Protein AF-A0AA88UXL5-F1 (afdb_monomer_lite)

Radius of gyration: 18.33 Å; chains: 1; bounding box: 49×35×52 Å

Secondary structure (DSSP, 8-state):
-PPPP-PPPBTTTBTHHHH-S-HHHHHHHHHHHH-SEEEEEETTEEEEEE-SHHHHHHHHHHTHHHHTTSSHHHHSS-------SS----GGGGGG-HHHHHHHHHHHHHS-SSSSPPPEE-SS-EEETTEEEPTTPEEEE-HHHHTT-TTTSSSTTS--GGGGTS-----SSS-TTTTTTT-

pLDDT: mean 71.86, std 19.67, range [26.84, 93.06]

Sequence (183 aa):
PQLPPGPFAWPIVGNIFQLGRIPHFSVTNLARTYGELMMLSIGGHHVAVASSPVAAMQILRTHDRIFSGRWASTIFVKQEAKTTDGNVPRESHLPQMAYLDACIKETIRLRPPGPFLVPDLAVQACKGMNYSIPKDSILLVNFWAIGRDPTIWKDPLTYKPERFLETKLDFKGANCCQKYKFV

InterPro domains:
  IPR001128 Cytochrome P450 [PF00067] (4-78)
  IPR001128 Cytochrome P450 [PF00067] (79-169)
  IPR036396 Cytochrome P450 superfamily [G3DSA:1.10.630.10] (1-80)
  IPR036396 Cytochrome P450 superfamily [G3DSA:1.10.630.10] (81-183)
  IPR036396 Cytochrome P450 superfamily [SSF48264] (2-76)
  IPR036396 Cytochrome P450 superfamily [SSF48264] (85-170)

Structure (mmCIF, N/CA/C/O backbone):
data_AF-A0AA88UXL5-F1
#
_entry.id   AF-A0AA88UXL5-F1
#
loop_
_atom_site.group_PDB
_atom_site.id
_atom_site.type_symbol
_atom_site.label_atom_id
_atom_site.label_alt_id
_atom_site.label_comp_id
_atom_site.label_asym_id
_atom_site.label_entity_id
_atom_site.label_seq_id
_atom_site.pdbx_PDB_ins_code
_atom_site.Cartn_x
_atom_site.Cartn_y
_atom_site.Cartn_z
_atom_site.occupancy
_atom_site.B_iso_or_equiv
_atom_site.auth_seq_id
_atom_site.auth_comp_id
_atom_site.auth_asym_id
_atom_site.auth_atom_id
_atom_site.pdbx_PDB_model_num
ATOM 1 N N . PRO A 1 1 ? 23.035 -5.704 -7.674 1.00 60.16 1 PRO A N 1
ATOM 2 C CA . PRO A 1 1 ? 21.776 -5.565 -6.897 1.00 60.16 1 PRO A CA 1
ATOM 3 C C . PRO A 1 1 ? 20.565 -5.708 -7.823 1.00 60.16 1 PRO A C 1
ATOM 5 O O . PRO A 1 1 ? 20.578 -5.107 -8.891 1.00 60.16 1 PRO A O 1
ATOM 8 N N . GLN A 1 2 ? 19.572 -6.520 -7.452 1.00 81.62 2 GLN A N 1
ATOM 9 C CA . GLN A 1 2 ? 18.384 -6.762 -8.277 1.00 81.62 2 GLN A CA 1
ATOM 10 C C . GLN A 1 2 ? 17.311 -5.700 -7.986 1.00 81.62 2 GLN A C 1
ATOM 12 O O . GLN A 1 2 ? 17.113 -5.318 -6.828 1.00 81.62 2 GLN A O 1
ATOM 17 N N . LEU A 1 3 ? 16.656 -5.195 -9.032 1.00 85.62 3 LEU A N 1
ATOM 18 C CA . LEU A 1 3 ? 15.488 -4.321 -8.895 1.00 85.62 3 LEU A CA 1
ATOM 19 C C . LEU A 1 3 ? 14.284 -5.140 -8.404 1.00 85.62 3 LEU A C 1
ATOM 21 O O . LEU A 1 3 ? 14.227 -6.340 -8.694 1.00 85.62 3 LEU A O 1
ATOM 25 N N . PRO A 1 4 ? 13.322 -4.524 -7.692 1.00 88.31 4 PRO A N 1
ATOM 26 C CA . PRO A 1 4 ? 12.080 -5.201 -7.364 1.00 88.31 4 PRO A CA 1
ATOM 27 C C . PRO A 1 4 ? 11.377 -5.694 -8.637 1.00 88.31 4 PRO A C 1
ATOM 29 O O . PRO A 1 4 ? 11.437 -5.015 -9.669 1.00 88.31 4 PRO A O 1
ATOM 32 N N . PRO A 1 5 ? 10.702 -6.849 -8.578 1.00 91.38 5 PRO A N 1
ATOM 33 C CA . PRO A 1 5 ? 9.919 -7.362 -9.694 1.00 91.38 5 PRO A CA 1
ATOM 34 C C . PRO A 1 5 ? 8.786 -6.394 -10.049 1.00 91.38 5 PRO A C 1
ATOM 36 O O . PRO A 1 5 ? 8.300 -5.638 -9.207 1.00 91.38 5 PRO A O 1
ATOM 39 N N . GLY A 1 6 ? 8.345 -6.413 -11.303 1.00 90.94 6 GLY A N 1
ATOM 40 C CA . GLY A 1 6 ? 7.276 -5.535 -11.751 1.00 90.94 6 GLY A CA 1
ATOM 41 C C . GLY A 1 6 ? 6.781 -5.866 -13.154 1.00 90.94 6 GLY A C 1
ATOM 42 O O . GLY A 1 6 ? 7.489 -6.525 -13.921 1.00 90.94 6 GLY A O 1
ATOM 43 N N . PRO A 1 7 ? 5.561 -5.429 -13.499 1.00 90.06 7 PRO A N 1
ATOM 44 C CA . PRO A 1 7 ? 5.027 -5.578 -14.840 1.00 90.06 7 PRO A CA 1
ATOM 45 C C . PRO A 1 7 ? 5.845 -4.789 -15.863 1.00 90.06 7 PRO A C 1
ATOM 47 O O . PRO A 1 7 ? 6.379 -3.717 -15.572 1.00 90.06 7 PRO A O 1
ATOM 50 N N . PHE A 1 8 ? 5.872 -5.288 -17.099 1.00 86.56 8 PHE A N 1
ATOM 51 C CA . PHE A 1 8 ? 6.528 -4.604 -18.209 1.00 86.56 8 PHE A CA 1
ATOM 52 C C . PHE A 1 8 ? 5.986 -3.176 -18.384 1.00 86.56 8 PHE A C 1
ATOM 54 O O . PHE A 1 8 ? 4.783 -2.978 -18.570 1.00 86.56 8 PHE A O 1
ATOM 61 N N . ALA A 1 9 ? 6.885 -2.193 -18.326 1.00 87.31 9 ALA A N 1
ATOM 62 C CA . ALA A 1 9 ? 6.579 -0.786 -18.539 1.00 87.31 9 ALA A CA 1
ATOM 63 C C . ALA A 1 9 ? 6.668 -0.451 -20.031 1.00 87.31 9 ALA A C 1
ATOM 65 O O . ALA A 1 9 ? 7.706 -0.654 -20.661 1.00 87.31 9 ALA A O 1
ATOM 66 N N . TRP A 1 10 ? 5.584 0.076 -20.597 1.00 82.75 10 TRP A N 1
ATOM 67 C CA . TRP A 1 10 ? 5.549 0.472 -22.002 1.00 82.75 10 TRP A CA 1
ATOM 68 C C . TRP A 1 10 ? 6.386 1.738 -22.219 1.00 82.75 10 TRP A C 1
ATOM 70 O O . TRP A 1 10 ? 6.426 2.598 -21.332 1.00 82.75 10 TRP A O 1
ATOM 80 N N . PRO A 1 11 ? 7.029 1.906 -23.388 1.00 77.75 11 PRO A N 1
ATOM 81 C CA . PRO A 1 11 ? 7.758 3.133 -23.683 1.00 77.75 11 PRO A CA 1
ATOM 82 C C . PRO A 1 11 ? 6.819 4.347 -23.590 1.00 77.75 11 PRO A C 1
ATOM 84 O O . PRO A 1 11 ? 5.681 4.294 -24.057 1.00 77.75 11 PRO A O 1
ATOM 87 N N . ILE A 1 12 ? 7.302 5.431 -22.968 1.00 77.38 12 ILE A N 1
ATOM 88 C CA . ILE A 1 12 ? 6.611 6.719 -22.734 1.00 77.38 12 ILE A CA 1
ATOM 89 C C . ILE A 1 12 ? 5.445 6.643 -21.729 1.00 77.38 12 ILE A C 1
ATOM 91 O O . ILE A 1 12 ? 5.357 7.479 -20.833 1.00 77.38 12 ILE A O 1
ATOM 95 N N . VAL A 1 13 ? 4.567 5.644 -21.828 1.00 80.81 13 VAL A N 1
ATOM 96 C CA . VAL A 1 13 ? 3.343 5.557 -21.008 1.00 80.81 13 VAL A CA 1
ATOM 97 C C . VAL A 1 13 ? 3.552 4.789 -19.694 1.00 80.81 13 VAL A C 1
ATOM 99 O O . VAL A 1 13 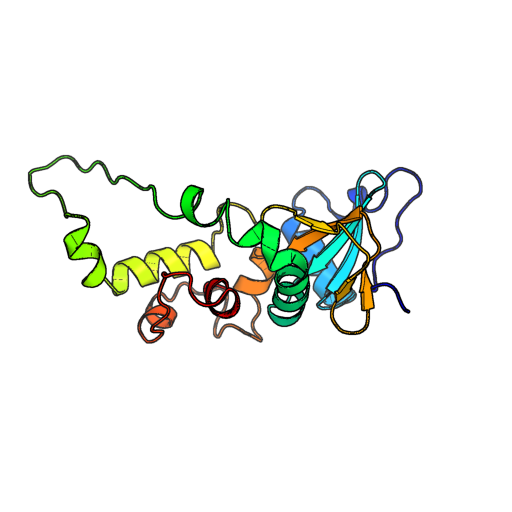? 2.793 4.954 -18.736 1.00 80.81 13 VAL A O 1
ATOM 102 N N . GLY A 1 14 ? 4.590 3.957 -19.614 1.00 86.50 14 GLY A N 1
ATOM 103 C CA . GLY A 1 14 ? 4.875 3.130 -18.446 1.00 86.50 14 GLY A CA 1
ATOM 104 C C . GLY A 1 14 ? 3.770 2.103 -18.186 1.00 86.50 14 GLY A C 1
ATOM 105 O O . GLY A 1 14 ? 3.330 1.398 -19.093 1.00 86.50 14 GLY A O 1
ATOM 106 N N . ASN A 1 15 ? 3.313 2.013 -16.939 1.00 86.25 15 ASN A N 1
ATOM 107 C CA . ASN A 1 15 ? 2.280 1.085 -16.475 1.00 86.25 15 ASN A CA 1
ATOM 108 C C . ASN A 1 15 ? 0.897 1.749 -16.314 1.00 86.25 15 ASN A C 1
ATOM 110 O O . ASN A 1 15 ? 0.003 1.143 -15.726 1.00 86.25 15 ASN A O 1
ATOM 114 N N . ILE A 1 16 ? 0.679 2.970 -16.828 1.00 82.31 16 ILE A N 1
ATOM 115 C CA . ILE A 1 16 ? -0.593 3.705 -16.652 1.00 82.31 16 ILE A CA 1
ATOM 116 C C . ILE A 1 16 ? -1.800 2.879 -17.131 1.00 82.31 16 ILE A C 1
ATOM 118 O O . ILE A 1 16 ? -2.811 2.802 -16.433 1.00 82.31 16 ILE A O 1
ATOM 122 N N . PHE A 1 17 ? -1.684 2.181 -18.266 1.00 81.75 17 PHE A N 1
ATOM 123 C CA . PHE A 1 17 ? -2.761 1.331 -18.791 1.00 81.75 17 PHE A CA 1
ATOM 124 C C . PHE A 1 17 ? -3.116 0.150 -17.878 1.00 81.75 17 PHE A C 1
ATOM 126 O O . PHE A 1 17 ? -4.265 -0.281 -17.851 1.00 81.75 17 PHE A O 1
ATOM 133 N N . GLN A 1 18 ? -2.156 -0.355 -17.101 1.00 84.69 18 GLN A N 1
ATOM 134 C CA . GLN A 1 18 ? -2.372 -1.476 -16.181 1.00 84.69 18 GLN A CA 1
ATOM 135 C C . GLN A 1 18 ? -3.035 -1.039 -14.869 1.00 84.69 18 GLN A C 1
ATOM 137 O O . GLN A 1 18 ? -3.554 -1.878 -14.138 1.00 84.69 18 GLN A O 1
ATOM 142 N N . LEU A 1 19 ? -3.041 0.263 -14.561 1.00 84.31 19 LEU A N 1
ATOM 143 C CA . LEU A 1 19 ? -3.658 0.803 -13.348 1.00 84.31 19 LEU A CA 1
ATOM 144 C C . LEU A 1 19 ? -5.178 0.981 -13.486 1.00 84.31 19 LEU A C 1
ATOM 146 O O . LEU A 1 19 ? -5.899 0.860 -12.494 1.00 84.31 19 LEU A O 1
ATOM 150 N N . GLY A 1 20 ? -5.687 1.194 -14.702 1.00 84.00 20 GLY A N 1
ATOM 151 C CA . GLY A 1 20 ? -7.122 1.338 -14.964 1.00 84.00 20 GLY A CA 1
ATOM 152 C C . GLY A 1 20 ? -7.781 2.501 -14.201 1.00 84.00 20 GLY A C 1
ATOM 153 O O . GLY A 1 20 ? -7.121 3.431 -13.746 1.00 84.00 20 GLY A O 1
ATOM 154 N N . ARG A 1 21 ? -9.116 2.457 -14.055 1.00 82.56 21 ARG A N 1
ATOM 155 C CA . ARG A 1 21 ? -9.903 3.520 -13.384 1.00 82.56 21 ARG A CA 1
ATOM 156 C C . ARG A 1 21 ? -9.832 3.470 -11.854 1.00 82.56 21 ARG A C 1
ATOM 158 O O . ARG A 1 21 ? -10.111 4.471 -11.203 1.00 82.56 21 ARG A O 1
ATOM 165 N N . ILE A 1 22 ? -9.495 2.310 -11.286 1.00 86.50 22 ILE A N 1
ATOM 166 C CA . ILE A 1 22 ? -9.444 2.065 -9.838 1.00 86.50 22 ILE A CA 1
ATOM 167 C C . ILE A 1 22 ? -8.014 1.624 -9.477 1.00 86.50 22 ILE A C 1
ATOM 169 O O . ILE A 1 22 ? -7.757 0.431 -9.301 1.00 86.50 22 ILE A O 1
ATOM 173 N N . PRO A 1 23 ? -7.059 2.568 -9.372 1.00 84.69 23 PRO A N 1
ATOM 174 C CA . PRO A 1 23 ? -5.633 2.248 -9.308 1.00 84.69 23 PRO A CA 1
ATOM 175 C C . PRO A 1 23 ? -5.263 1.421 -8.078 1.00 84.69 23 PRO A C 1
ATOM 177 O O . PRO A 1 23 ? -4.445 0.516 -8.171 1.00 84.69 23 PRO A O 1
ATOM 180 N N . HIS A 1 24 ? -5.894 1.661 -6.931 1.00 83.88 24 HIS A N 1
ATOM 181 C CA . HIS A 1 24 ? -5.602 0.914 -5.706 1.00 83.88 24 HIS A CA 1
ATOM 182 C C . HIS A 1 24 ? -5.985 -0.562 -5.783 1.00 83.88 24 HIS A C 1
ATOM 184 O O . HIS A 1 24 ? -5.273 -1.406 -5.240 1.00 83.88 24 HIS A O 1
ATOM 190 N N . PHE A 1 25 ? -7.054 -0.900 -6.505 1.00 88.12 25 PHE A N 1
ATOM 191 C CA . PHE A 1 25 ? -7.419 -2.292 -6.732 1.00 88.12 25 PHE A CA 1
ATOM 192 C C . PHE A 1 25 ? -6.424 -2.967 -7.681 1.00 88.12 25 PHE A C 1
ATOM 194 O O . PHE A 1 25 ? -5.898 -4.033 -7.361 1.00 88.12 25 PHE A O 1
ATOM 201 N N . SER A 1 26 ? -6.097 -2.313 -8.799 1.00 89.88 26 SER A N 1
ATOM 202 C CA . SER A 1 26 ? -5.143 -2.824 -9.790 1.00 89.88 26 SER A CA 1
ATOM 203 C C . SER A 1 26 ? -3.748 -3.019 -9.197 1.00 89.88 26 SER A C 1
ATOM 205 O O . SER A 1 26 ? -3.164 -4.088 -9.343 1.00 89.88 26 SER A O 1
ATOM 207 N N . VAL A 1 27 ? -3.243 -2.034 -8.447 1.00 90.19 27 VAL A N 1
ATOM 208 C CA . VAL A 1 27 ? -1.966 -2.117 -7.720 1.00 90.19 27 VAL A CA 1
ATOM 209 C C . VAL A 1 27 ? -1.983 -3.259 -6.709 1.00 90.19 27 VAL A C 1
ATOM 211 O O . VAL A 1 27 ? -1.012 -4.002 -6.617 1.00 90.19 27 VAL A O 1
ATOM 214 N N . THR A 1 28 ? -3.089 -3.457 -5.990 1.00 89.25 28 THR A N 1
ATOM 215 C CA . THR A 1 28 ? -3.203 -4.587 -5.057 1.00 89.25 28 THR A CA 1
ATOM 216 C C . THR A 1 28 ? -3.196 -5.931 -5.785 1.00 89.25 28 THR A C 1
ATOM 218 O O . THR A 1 28 ? -2.578 -6.881 -5.318 1.00 89.25 28 THR A O 1
ATOM 221 N N . ASN A 1 29 ? -3.840 -6.027 -6.948 1.00 90.38 29 ASN A N 1
ATOM 222 C CA . ASN A 1 29 ? -3.820 -7.246 -7.750 1.00 90.38 29 ASN A CA 1
ATOM 223 C C . ASN A 1 29 ? -2.421 -7.547 -8.314 1.00 90.38 29 ASN A C 1
ATOM 225 O O . ASN A 1 29 ? -1.963 -8.688 -8.282 1.00 90.38 29 ASN A O 1
ATOM 229 N N . LEU A 1 30 ? -1.716 -6.510 -8.767 1.00 90.75 30 LEU A N 1
ATOM 230 C CA . LEU A 1 30 ? -0.326 -6.611 -9.201 1.00 90.75 30 LEU A CA 1
ATOM 231 C C . LEU A 1 30 ? 0.582 -7.045 -8.044 1.00 90.75 30 LEU A C 1
ATOM 233 O O . LEU A 1 30 ? 1.386 -7.952 -8.228 1.00 90.75 30 LEU A O 1
ATOM 237 N N . ALA A 1 31 ? 0.396 -6.502 -6.838 1.00 90.25 31 ALA A N 1
ATOM 238 C CA . ALA A 1 31 ? 1.163 -6.907 -5.660 1.00 90.25 31 ALA A CA 1
ATOM 239 C C . ALA A 1 31 ? 0.989 -8.400 -5.325 1.00 90.25 31 ALA A C 1
ATOM 241 O O . ALA A 1 31 ? 1.951 -9.063 -4.955 1.00 90.25 31 ALA A O 1
ATOM 242 N N . ARG A 1 32 ? -0.200 -8.981 -5.542 1.00 88.12 32 ARG A N 1
ATOM 243 C CA . ARG A 1 32 ? -0.393 -10.438 -5.390 1.00 88.12 32 ARG A CA 1
ATOM 244 C C . ARG A 1 32 ? 0.399 -11.266 -6.405 1.00 88.12 32 ARG A C 1
ATOM 246 O O . ARG A 1 32 ? 0.701 -12.419 -6.130 1.00 88.12 32 ARG A O 1
ATOM 253 N N . THR A 1 33 ? 0.712 -10.692 -7.565 1.00 89.81 33 THR A N 1
ATOM 254 C CA . THR A 1 33 ? 1.412 -11.382 -8.660 1.00 89.81 33 THR A CA 1
ATOM 255 C C . THR A 1 33 ? 2.929 -11.203 -8.572 1.00 89.81 33 THR A C 1
ATOM 257 O O . THR A 1 33 ? 3.673 -12.153 -8.786 1.00 89.81 33 THR A O 1
ATOM 260 N N . TYR A 1 34 ? 3.393 -9.991 -8.256 1.00 89.50 34 TYR A N 1
ATOM 261 C CA . TYR A 1 34 ? 4.815 -9.627 -8.250 1.00 89.50 34 TYR A CA 1
ATOM 262 C C . TYR A 1 34 ? 5.440 -9.629 -6.847 1.00 89.50 34 TYR A C 1
ATOM 264 O O . TYR A 1 34 ? 6.661 -9.648 -6.732 1.00 89.50 34 TYR A O 1
ATOM 272 N N . GLY A 1 35 ? 4.630 -9.655 -5.787 1.00 89.50 35 GLY A N 1
ATOM 273 C CA . GLY A 1 35 ? 5.078 -9.741 -4.400 1.00 89.50 35 GLY A CA 1
ATOM 274 C C . GLY A 1 35 ? 4.853 -8.467 -3.582 1.00 89.50 35 GLY A C 1
ATOM 275 O O . GLY A 1 35 ? 4.326 -7.456 -4.046 1.00 89.50 35 GLY A O 1
ATOM 276 N N . GLU A 1 36 ? 5.277 -8.535 -2.319 1.00 87.44 36 GLU A N 1
ATOM 277 C CA . GLU A 1 36 ? 5.059 -7.506 -1.293 1.00 87.44 36 GLU A CA 1
ATOM 278 C C . GLU A 1 36 ? 5.709 -6.147 -1.604 1.00 87.44 36 GLU A C 1
ATOM 280 O O . GLU A 1 36 ? 5.222 -5.106 -1.149 1.00 87.44 36 GLU A O 1
ATOM 285 N N . LEU A 1 37 ? 6.802 -6.166 -2.373 1.00 90.06 37 LEU A N 1
ATOM 286 C CA . LEU A 1 37 ? 7.514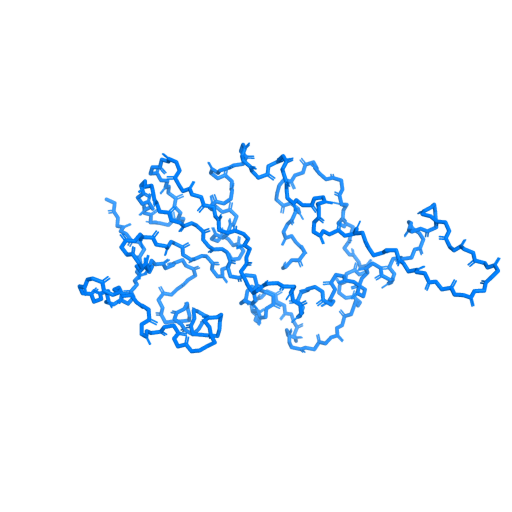 -4.998 -2.875 1.00 90.06 37 LEU A CA 1
ATOM 287 C C . LEU A 1 37 ? 7.700 -5.146 -4.384 1.00 90.06 37 LEU A C 1
ATOM 289 O O . LEU A 1 37 ? 8.386 -6.062 -4.836 1.00 90.06 37 LEU A O 1
ATOM 293 N N . MET A 1 38 ? 7.122 -4.223 -5.147 1.00 92.88 38 MET A N 1
ATOM 294 C CA . MET A 1 38 ? 7.200 -4.228 -6.607 1.00 92.88 38 MET A CA 1
ATOM 295 C C . MET A 1 38 ? 7.565 -2.856 -7.167 1.00 92.88 38 MET A C 1
ATOM 297 O O . MET A 1 38 ? 7.399 -1.836 -6.496 1.00 92.88 38 MET A O 1
ATOM 301 N N . MET A 1 39 ? 8.046 -2.833 -8.407 1.00 91.56 39 MET A N 1
ATOM 302 C CA . MET A 1 39 ? 8.385 -1.610 -9.128 1.00 91.56 39 MET A CA 1
ATOM 303 C C . MET A 1 39 ? 7.395 -1.362 -10.267 1.00 91.56 39 MET A C 1
ATOM 305 O O . MET A 1 39 ? 7.136 -2.243 -11.082 1.00 91.56 39 MET A O 1
ATOM 309 N N . LEU A 1 40 ? 6.874 -0.142 -10.343 1.00 92.12 40 LEU A N 1
ATOM 310 C CA . LEU A 1 40 ? 6.085 0.368 -11.459 1.00 92.12 40 LEU A CA 1
ATOM 311 C C . LEU A 1 40 ? 6.816 1.544 -12.115 1.00 92.12 40 LEU A C 1
ATOM 313 O O . LEU A 1 40 ? 7.750 2.116 -11.559 1.00 92.12 40 LEU A O 1
ATOM 317 N N . SER A 1 41 ? 6.378 1.923 -13.303 1.00 89.88 41 SER A N 1
ATOM 318 C CA . SER A 1 41 ? 6.779 3.124 -14.015 1.00 89.88 41 SER A CA 1
ATOM 319 C C . SER A 1 41 ? 5.531 3.943 -14.314 1.00 89.88 41 SER A C 1
ATOM 321 O O . SER A 1 41 ? 4.620 3.468 -14.989 1.00 89.88 41 SER A O 1
ATOM 323 N N . ILE A 1 42 ? 5.451 5.161 -13.789 1.00 86.25 42 ILE A N 1
ATOM 324 C CA . ILE A 1 42 ? 4.305 6.053 -13.990 1.00 86.25 42 ILE A CA 1
ATOM 325 C C . ILE A 1 42 ? 4.851 7.400 -14.449 1.00 86.25 42 ILE A C 1
ATOM 327 O O . ILE A 1 42 ? 5.633 8.022 -13.736 1.00 86.25 42 ILE A O 1
ATOM 331 N N . GLY A 1 43 ? 4.467 7.835 -15.653 1.00 80.19 43 GLY A N 1
ATOM 332 C CA . GLY A 1 43 ? 4.879 9.136 -16.192 1.00 80.19 43 GLY A CA 1
ATOM 333 C C . GLY A 1 43 ? 6.399 9.312 -16.298 1.00 80.19 43 GLY A C 1
ATOM 334 O O . GLY A 1 43 ? 6.900 10.397 -16.034 1.00 80.19 43 GLY A O 1
ATOM 335 N N . GLY A 1 44 ? 7.138 8.243 -16.611 1.00 80.94 44 GLY A N 1
ATOM 336 C CA . GLY A 1 44 ? 8.603 8.268 -16.719 1.00 80.94 44 GLY A CA 1
ATOM 337 C C . GLY A 1 44 ? 9.362 8.125 -15.395 1.00 80.94 44 GLY A C 1
ATOM 338 O O . GLY A 1 44 ? 10.583 8.006 -15.418 1.00 80.94 44 GLY A O 1
ATOM 339 N N . HIS A 1 45 ? 8.670 8.065 -14.255 1.00 84.69 45 HIS A N 1
ATOM 340 C CA . HIS A 1 45 ? 9.288 7.850 -12.946 1.00 84.69 45 HIS A CA 1
ATOM 341 C C . HIS A 1 45 ? 9.150 6.401 -12.487 1.00 84.69 45 HIS A C 1
ATOM 343 O O . HIS A 1 45 ? 8.113 5.770 -12.699 1.00 84.69 45 HIS A O 1
ATOM 349 N N . HIS A 1 46 ? 10.179 5.887 -11.814 1.00 89.31 46 HIS A N 1
ATOM 350 C CA . HIS A 1 46 ? 10.101 4.626 -11.084 1.00 89.31 46 HIS A CA 1
ATOM 351 C C . HIS A 1 46 ? 9.275 4.811 -9.811 1.00 89.31 46 HIS A C 1
ATOM 353 O O . HIS A 1 46 ? 9.469 5.773 -9.076 1.00 89.31 46 HIS A O 1
ATOM 359 N N . VAL A 1 47 ? 8.350 3.895 -9.551 1.00 90.12 47 VAL A N 1
ATOM 360 C CA . VAL A 1 47 ? 7.451 3.920 -8.398 1.00 90.12 47 VAL A CA 1
ATOM 361 C C . VAL A 1 47 ? 7.567 2.589 -7.668 1.00 90.12 47 VAL A C 1
ATOM 363 O O . VAL A 1 47 ? 7.057 1.572 -8.135 1.00 90.12 47 VAL A O 1
ATOM 366 N N . ALA A 1 48 ? 8.242 2.584 -6.523 1.00 90.94 48 ALA A N 1
ATOM 367 C CA . ALA A 1 48 ? 8.324 1.421 -5.655 1.00 90.94 48 ALA A CA 1
ATOM 368 C C . ALA A 1 48 ? 7.063 1.350 -4.790 1.00 90.94 48 ALA A C 1
ATOM 370 O O . ALA A 1 48 ? 6.772 2.267 -4.021 1.00 90.94 48 ALA A O 1
ATOM 371 N N . VAL A 1 49 ? 6.319 0.254 -4.906 1.00 91.62 49 VAL A N 1
ATOM 372 C CA . VAL A 1 49 ? 5.080 0.039 -4.161 1.00 91.62 49 VAL A CA 1
ATOM 373 C C . VAL A 1 49 ? 5.296 -1.021 -3.090 1.00 91.62 49 VAL A C 1
ATOM 375 O O . VAL A 1 49 ? 5.572 -2.175 -3.413 1.00 91.62 49 VAL A O 1
ATOM 378 N N . ALA A 1 50 ? 5.104 -0.647 -1.825 1.00 90.12 50 ALA A N 1
ATOM 379 C CA . ALA A 1 50 ? 5.050 -1.576 -0.701 1.00 90.12 50 ALA A CA 1
ATOM 380 C C . ALA A 1 50 ? 3.598 -1.897 -0.334 1.00 90.12 50 ALA A C 1
ATOM 382 O O . ALA A 1 50 ? 2.831 -1.002 0.025 1.00 90.12 50 ALA A O 1
ATOM 383 N N . SER A 1 51 ? 3.234 -3.179 -0.394 1.00 89.00 51 SER A N 1
ATOM 384 C CA . SER A 1 51 ? 1.890 -3.678 -0.051 1.00 89.00 51 SER A CA 1
ATOM 385 C C . SER A 1 51 ? 1.862 -4.572 1.194 1.00 89.00 51 SER A C 1
ATOM 387 O O . SER A 1 51 ? 0.816 -5.123 1.508 1.00 89.00 51 SER A O 1
ATOM 389 N N . SER A 1 52 ? 2.984 -4.676 1.913 1.00 84.38 52 SER A N 1
ATOM 390 C CA . SER A 1 52 ? 3.129 -5.394 3.188 1.00 84.38 52 SER A CA 1
ATOM 391 C C . SER A 1 52 ? 3.695 -4.456 4.262 1.00 84.38 52 SER A C 1
ATOM 393 O O . SER A 1 52 ? 4.497 -3.574 3.922 1.00 84.38 52 SER A O 1
ATOM 395 N N . PRO A 1 53 ? 3.355 -4.631 5.555 1.00 79.38 53 PRO A N 1
ATOM 396 C CA . PRO A 1 53 ? 3.935 -3.860 6.650 1.00 79.38 53 PRO A CA 1
ATOM 397 C C . PRO A 1 53 ? 5.456 -3.949 6.692 1.00 79.38 53 PRO A C 1
ATOM 399 O O . PRO A 1 53 ? 6.111 -2.955 6.995 1.00 79.38 53 PRO A O 1
ATOM 402 N N . VAL A 1 54 ? 6.030 -5.114 6.370 1.00 81.12 54 VAL A N 1
ATOM 403 C CA . VAL A 1 54 ? 7.486 -5.319 6.403 1.00 81.12 54 VAL A CA 1
ATOM 404 C C . VAL A 1 54 ? 8.165 -4.455 5.342 1.00 81.12 54 VAL A C 1
ATOM 406 O O . VAL A 1 54 ? 9.089 -3.699 5.654 1.00 81.12 54 VAL A O 1
ATOM 409 N N . ALA A 1 55 ? 7.655 -4.499 4.109 1.00 82.88 55 ALA A N 1
ATOM 410 C CA . ALA A 1 55 ? 8.144 -3.680 3.006 1.00 82.88 55 ALA A CA 1
ATOM 411 C C . ALA A 1 55 ? 7.957 -2.179 3.288 1.00 82.88 55 ALA A C 1
ATOM 413 O O . ALA A 1 55 ? 8.892 -1.393 3.127 1.00 82.88 55 ALA A O 1
ATOM 414 N N . ALA A 1 56 ? 6.775 -1.783 3.773 1.00 80.50 56 ALA A N 1
ATOM 415 C CA . ALA A 1 56 ? 6.470 -0.394 4.104 1.00 80.50 56 ALA A CA 1
ATOM 416 C C . ALA A 1 56 ? 7.414 0.135 5.192 1.00 80.50 56 ALA A C 1
ATOM 418 O O . ALA A 1 56 ? 7.977 1.219 5.057 1.00 80.50 56 ALA A O 1
ATOM 419 N N . MET A 1 57 ? 7.658 -0.658 6.238 1.00 75.00 57 MET A N 1
ATOM 420 C CA . MET A 1 57 ? 8.541 -0.284 7.338 1.00 75.00 57 MET A CA 1
ATOM 421 C C . MET A 1 57 ? 9.981 -0.065 6.877 1.00 75.00 57 MET A C 1
ATOM 423 O O . MET A 1 57 ? 10.627 0.879 7.325 1.00 75.00 57 MET A O 1
ATOM 427 N N . GLN A 1 58 ? 10.496 -0.905 5.983 1.00 73.50 58 GLN A N 1
ATOM 428 C CA . GLN A 1 58 ? 11.861 -0.753 5.476 1.00 73.50 58 GLN A CA 1
ATOM 429 C C . GLN A 1 58 ? 12.021 0.492 4.596 1.00 73.50 58 GLN A C 1
ATOM 431 O O . GLN A 1 58 ? 13.005 1.223 4.738 1.00 73.50 58 GLN A O 1
ATOM 436 N N . ILE A 1 59 ? 11.034 0.777 3.744 1.00 71.81 59 ILE A N 1
ATOM 437 C CA . ILE A 1 59 ? 11.011 1.996 2.929 1.00 71.81 59 ILE A CA 1
ATOM 438 C C . ILE A 1 59 ? 10.971 3.246 3.817 1.00 71.81 59 ILE A C 1
ATOM 440 O O . ILE A 1 59 ? 11.781 4.159 3.640 1.00 71.81 59 ILE A O 1
ATOM 444 N N . LEU A 1 60 ? 10.076 3.261 4.806 1.00 69.94 60 LEU A N 1
ATOM 445 C CA . LEU A 1 60 ? 9.844 4.413 5.677 1.00 69.94 60 LEU A CA 1
ATOM 446 C C . LEU A 1 60 ? 11.000 4.664 6.655 1.00 69.94 60 LEU A C 1
ATOM 448 O O . LEU A 1 60 ? 11.386 5.811 6.852 1.00 69.94 60 LEU A O 1
ATOM 452 N N . ARG A 1 61 ? 11.617 3.613 7.217 1.00 65.88 61 ARG A N 1
ATOM 453 C CA . ARG A 1 61 ? 12.795 3.755 8.096 1.00 65.88 61 ARG A CA 1
ATOM 454 C C . ARG A 1 61 ? 13.993 4.365 7.377 1.00 65.88 61 ARG A C 1
ATOM 456 O O . ARG A 1 61 ? 14.774 5.085 7.989 1.00 65.88 61 ARG A O 1
ATOM 463 N N . THR A 1 62 ? 14.139 4.097 6.083 1.00 61.78 62 THR A N 1
ATOM 464 C CA . THR A 1 62 ? 15.250 4.653 5.302 1.00 61.78 62 THR A CA 1
ATOM 465 C C . THR A 1 62 ? 15.089 6.163 5.063 1.00 61.78 62 THR A C 1
ATOM 467 O O . THR A 1 62 ? 16.075 6.853 4.821 1.00 61.78 62 THR A O 1
ATOM 470 N N . HIS A 1 63 ? 13.868 6.693 5.218 1.00 57.03 63 HIS A N 1
ATOM 471 C CA . HIS A 1 63 ? 13.503 8.091 4.958 1.00 57.03 63 HIS A CA 1
ATOM 472 C C . HIS A 1 63 ? 12.975 8.819 6.216 1.00 57.03 63 HIS A C 1
ATOM 474 O O . HIS A 1 63 ? 12.358 9.881 6.122 1.00 57.03 63 HIS A O 1
ATOM 480 N N . ASP A 1 64 ? 13.258 8.294 7.419 1.00 51.06 64 ASP A N 1
ATOM 481 C CA . ASP A 1 64 ? 12.643 8.711 8.698 1.00 51.06 64 ASP A CA 1
ATOM 482 C C . ASP A 1 64 ? 12.842 10.208 9.049 1.00 51.06 64 ASP A C 1
ATOM 484 O O . ASP A 1 64 ? 12.038 10.808 9.770 1.00 51.06 64 ASP A O 1
ATOM 488 N N . ARG A 1 65 ? 13.861 10.874 8.474 1.00 44.88 65 ARG A N 1
ATOM 489 C CA . ARG A 1 65 ? 14.076 12.334 8.616 1.00 44.88 65 ARG A CA 1
ATOM 490 C C . ARG A 1 65 ? 12.981 13.193 7.973 1.00 44.88 65 ARG A C 1
ATOM 492 O O . ARG A 1 65 ? 12.847 14.351 8.351 1.00 44.88 65 ARG A O 1
ATOM 499 N N . ILE A 1 66 ? 12.211 12.661 7.024 1.00 44.16 66 ILE A N 1
ATOM 500 C CA . ILE A 1 66 ? 11.169 13.406 6.295 1.00 44.16 66 ILE A CA 1
ATOM 501 C C . ILE A 1 66 ? 9.777 13.091 6.873 1.00 44.16 66 ILE A C 1
ATOM 503 O O . ILE A 1 66 ? 8.912 13.968 6.951 1.00 44.16 66 ILE A O 1
ATOM 507 N N . PHE A 1 67 ? 9.581 11.871 7.386 1.00 41.16 67 PHE A N 1
ATOM 508 C CA . PHE A 1 67 ? 8.293 11.403 7.912 1.00 41.16 67 PHE A CA 1
ATOM 509 C C . PHE A 1 67 ? 7.983 11.857 9.352 1.00 41.16 67 PHE A C 1
ATOM 511 O O . PHE A 1 67 ? 6.826 11.878 9.794 1.00 41.16 67 PHE A O 1
ATOM 518 N N . SER A 1 68 ? 9.010 12.254 10.103 1.00 39.94 68 SER A N 1
ATOM 519 C CA . SER A 1 68 ? 8.884 12.668 11.504 1.00 39.94 68 SER A CA 1
ATOM 520 C C . SER A 1 68 ? 8.245 14.055 11.693 1.00 39.94 68 SER A C 1
ATOM 522 O O . SER A 1 68 ? 7.766 14.336 12.787 1.00 39.94 68 SER A O 1
ATOM 524 N N . GLY A 1 69 ? 8.144 14.893 10.648 1.00 38.53 69 GLY A N 1
ATOM 525 C CA . GLY A 1 69 ? 7.836 16.319 10.834 1.00 38.53 69 GLY A CA 1
ATOM 526 C C . GLY A 1 69 ? 6.500 16.877 10.324 1.00 38.53 69 GLY A C 1
ATOM 527 O O . GLY A 1 69 ? 6.056 17.878 10.877 1.00 38.53 69 GLY A O 1
ATOM 528 N N . ARG A 1 70 ? 5.864 16.338 9.265 1.00 44.19 70 ARG A N 1
ATOM 529 C CA . ARG A 1 70 ? 4.880 17.164 8.510 1.00 44.19 70 ARG A CA 1
ATOM 530 C C . ARG A 1 70 ? 3.456 16.636 8.277 1.00 44.19 70 ARG A C 1
ATOM 532 O O . ARG A 1 70 ? 2.623 17.459 7.917 1.00 44.19 70 ARG A O 1
ATOM 539 N N . TRP A 1 71 ? 3.125 15.351 8.461 1.00 37.16 71 TRP A N 1
ATOM 540 C CA . TRP A 1 71 ? 1.848 14.847 7.891 1.00 37.16 71 TRP A CA 1
ATOM 541 C C . TRP A 1 71 ? 0.965 13.948 8.759 1.00 37.16 71 TRP A C 1
ATOM 543 O O . TRP A 1 71 ? -0.213 13.800 8.444 1.00 37.16 71 TRP A O 1
ATOM 553 N N . ALA A 1 72 ? 1.454 13.393 9.871 1.00 40.12 72 ALA A N 1
ATOM 554 C CA . ALA A 1 72 ? 0.585 12.589 10.741 1.00 40.12 72 ALA A CA 1
ATOM 555 C C . ALA A 1 72 ? -0.411 13.449 11.543 1.00 40.12 72 ALA A C 1
ATOM 557 O O . ALA A 1 72 ? -1.510 12.994 11.832 1.00 40.12 72 ALA A O 1
ATOM 558 N N . SER A 1 73 ? -0.044 14.692 11.865 1.00 31.86 73 SER A N 1
ATOM 559 C CA . SER A 1 73 ? -0.836 15.607 12.696 1.00 31.86 73 SER A CA 1
ATOM 560 C C . SER A 1 73 ? -1.889 16.415 11.932 1.00 31.86 73 SER A C 1
ATOM 562 O O . SER A 1 73 ? -2.804 16.938 12.555 1.00 31.86 73 SER A O 1
ATOM 564 N N . THR A 1 74 ? -1.785 16.537 10.604 1.00 29.92 74 THR A N 1
ATOM 565 C CA . THR A 1 74 ? -2.686 17.415 9.829 1.00 29.92 74 THR A CA 1
ATOM 566 C C . THR A 1 74 ? -3.883 16.667 9.237 1.00 29.92 74 THR A C 1
ATOM 568 O O . THR A 1 74 ? -4.948 17.256 9.085 1.00 29.92 74 THR A O 1
ATOM 571 N N . ILE A 1 75 ? -3.734 15.375 8.907 1.00 38.00 75 ILE A N 1
ATOM 572 C CA . ILE A 1 75 ? -4.810 14.569 8.294 1.00 38.00 75 ILE A CA 1
ATOM 573 C C . ILE A 1 75 ? -5.597 13.765 9.339 1.00 38.00 75 ILE A C 1
ATOM 575 O O . ILE A 1 75 ? -6.783 13.505 9.144 1.00 38.00 75 ILE A O 1
ATOM 579 N N . PHE A 1 76 ? -4.986 13.412 10.473 1.00 40.91 76 PHE A N 1
ATOM 580 C CA . PHE A 1 76 ? -5.657 12.650 11.522 1.00 40.91 76 PHE A CA 1
ATOM 581 C C . PHE A 1 76 ? -5.992 13.554 12.712 1.00 40.91 76 PHE A C 1
ATOM 583 O O . PHE A 1 76 ? -5.112 14.052 13.401 1.00 40.91 76 PHE A O 1
ATOM 590 N N . VAL A 1 77 ? -7.298 13.711 12.941 1.00 37.06 77 VAL A N 1
ATOM 591 C CA . VAL A 1 77 ? -7.940 14.430 14.055 1.00 37.06 77 VAL A CA 1
ATOM 592 C C . VAL A 1 77 ? -7.907 15.960 13.951 1.00 37.06 77 VAL A C 1
ATOM 594 O O . VAL A 1 77 ? -7.334 16.673 14.766 1.00 37.06 77 VAL A O 1
ATOM 597 N N . LYS A 1 78 ? -8.679 16.484 12.997 1.00 32.56 78 LYS A N 1
ATOM 598 C CA . LYS A 1 78 ? -9.458 17.708 13.239 1.00 32.56 78 LYS A CA 1
ATOM 599 C C . LYS A 1 78 ? -10.920 17.484 12.850 1.00 32.56 78 LYS A C 1
ATOM 601 O O . LYS A 1 78 ? -11.490 18.212 12.048 1.00 32.56 78 LYS A O 1
ATOM 606 N N . GLN A 1 79 ? -11.525 16.411 13.367 1.00 39.03 79 GLN A N 1
ATOM 607 C CA . GLN A 1 79 ? -12.984 16.305 13.360 1.00 39.03 79 GLN A CA 1
ATOM 608 C C . GLN A 1 79 ? -13.512 17.058 14.578 1.00 39.03 79 GLN A C 1
ATOM 610 O O . GLN A 1 79 ? -13.640 16.503 15.664 1.00 39.03 79 GLN A O 1
ATOM 615 N N . GLU A 1 80 ? -13.801 18.343 14.393 1.00 40.41 80 GLU A N 1
ATOM 616 C CA . GLU A 1 80 ? -14.692 19.048 15.307 1.00 40.41 80 GLU A CA 1
ATOM 617 C C . GLU A 1 80 ? -16.115 18.556 15.034 1.00 40.41 80 GLU A C 1
ATOM 619 O O . GLU A 1 80 ? -16.754 18.938 14.053 1.00 40.41 80 GLU A O 1
ATOM 624 N N . ALA A 1 81 ? -16.615 17.674 15.897 1.00 37.88 81 ALA A N 1
ATOM 625 C CA . ALA A 1 81 ? -18.035 17.378 15.952 1.00 37.88 81 ALA A CA 1
ATOM 626 C C . ALA A 1 81 ? -18.762 18.620 16.493 1.00 37.88 81 ALA A C 1
ATOM 628 O O . ALA A 1 81 ? -18.870 18.811 17.702 1.00 37.88 81 ALA A O 1
ATOM 629 N N . LYS A 1 82 ? -19.273 19.484 15.608 1.00 36.62 82 LYS A N 1
ATOM 630 C CA . LYS A 1 82 ? -20.300 20.457 16.003 1.00 36.62 82 LYS A CA 1
ATOM 631 C C . LYS A 1 82 ? -21.616 19.705 16.175 1.00 36.62 82 LYS A C 1
ATOM 633 O O . LYS A 1 82 ? -22.292 19.416 15.194 1.00 36.62 82 LYS A O 1
ATOM 638 N N . THR A 1 83 ? -21.948 19.375 17.420 1.00 41.38 83 THR A N 1
ATOM 639 C CA . THR A 1 83 ? -23.281 18.888 17.797 1.00 41.38 83 THR A CA 1
ATOM 640 C C . THR A 1 83 ? -24.018 19.980 18.559 1.00 41.38 83 THR A C 1
ATOM 642 O O . THR A 1 83 ? -23.490 20.575 19.498 1.00 41.38 83 THR A O 1
ATOM 645 N N . THR A 1 84 ? -25.237 20.244 18.108 1.00 47.47 84 THR A N 1
ATOM 646 C CA . THR A 1 84 ? -26.179 21.221 18.645 1.00 47.47 84 THR A CA 1
ATOM 647 C C . THR A 1 84 ? -26.911 20.619 19.847 1.00 47.47 84 THR A C 1
ATOM 649 O O . THR A 1 84 ? -27.981 20.063 19.661 1.00 47.47 84 THR A O 1
ATOM 652 N N . ASP A 1 85 ? -26.311 20.647 21.040 1.00 43.78 85 ASP A N 1
ATOM 653 C CA . ASP A 1 85 ? -27.010 20.877 22.323 1.00 43.78 85 ASP A CA 1
ATOM 654 C C . ASP A 1 85 ? -26.043 20.776 23.516 1.00 43.78 85 ASP A C 1
ATOM 656 O O . ASP A 1 85 ? -25.397 19.751 23.708 1.00 43.78 85 ASP A O 1
ATOM 660 N N . GLY A 1 86 ? -25.969 21.850 24.311 1.00 49.56 86 GLY A N 1
ATOM 661 C CA . GLY A 1 86 ? -25.644 21.958 25.749 1.00 49.56 86 GLY A CA 1
ATOM 662 C C . GLY A 1 86 ? -24.474 21.230 26.443 1.00 49.56 86 GLY A C 1
ATOM 663 O O . GLY A 1 86 ? -23.992 21.751 27.444 1.00 49.56 86 GLY A O 1
ATOM 664 N N . ASN A 1 87 ? -23.988 20.077 25.986 1.00 54.44 87 ASN A N 1
ATOM 665 C CA . ASN A 1 87 ? -22.982 19.265 26.678 1.00 54.44 87 ASN A CA 1
ATOM 666 C C . ASN A 1 87 ? -21.822 18.942 25.736 1.00 54.44 87 ASN A C 1
ATOM 668 O O . ASN A 1 87 ? -21.796 17.909 25.073 1.00 54.44 87 ASN A O 1
ATOM 672 N N . VAL A 1 88 ? -20.850 19.852 25.677 1.00 57.81 88 VAL A N 1
ATOM 673 C CA . VAL A 1 88 ? -19.639 19.699 24.864 1.00 57.81 88 VAL A CA 1
ATOM 674 C C . VAL A 1 88 ? -18.737 18.634 25.502 1.00 57.81 88 VAL A C 1
ATOM 676 O O . VAL A 1 88 ? -18.218 18.870 26.600 1.00 57.81 88 VAL A O 1
ATOM 679 N N . PRO A 1 89 ? -18.488 17.482 24.849 1.00 53.44 89 PRO A N 1
ATOM 680 C CA . PRO A 1 89 ? -17.451 16.562 25.292 1.00 53.44 89 PRO A CA 1
ATOM 681 C C . PRO A 1 89 ? -16.103 17.274 25.138 1.00 53.44 89 PRO A C 1
ATOM 683 O O . PRO A 1 89 ? -15.686 17.605 24.029 1.00 53.44 89 PRO A O 1
ATOM 686 N N . ARG A 1 90 ? -15.437 17.583 26.254 1.00 54.06 90 ARG A N 1
ATOM 687 C CA . ARG A 1 90 ? -14.104 18.202 26.231 1.00 54.06 90 ARG A CA 1
ATOM 688 C C . ARG A 1 90 ? -13.061 17.174 25.793 1.00 54.06 90 ARG A C 1
ATOM 690 O O . ARG A 1 90 ? -13.167 15.998 26.131 1.00 54.06 90 ARG A O 1
ATOM 697 N N . GLU A 1 91 ? -12.005 17.639 25.126 1.00 52.59 91 GLU A N 1
ATOM 698 C CA . GLU A 1 91 ? -10.841 16.836 24.707 1.00 52.59 91 GLU A CA 1
ATOM 699 C C . GLU A 1 91 ? -10.243 16.005 25.864 1.00 52.59 91 GLU A C 1
ATOM 701 O O . GLU A 1 91 ? -9.761 14.892 25.676 1.00 52.59 91 GLU A O 1
ATOM 706 N N . SER A 1 92 ? -10.378 16.495 27.100 1.00 51.94 92 SER A N 1
ATOM 707 C CA . SER A 1 92 ? -9.980 15.813 28.334 1.00 51.94 92 SER A CA 1
ATOM 708 C C . SER A 1 92 ? -10.705 14.488 28.613 1.00 51.94 92 SER A C 1
ATOM 710 O O . SER A 1 92 ? -10.231 13.721 29.445 1.00 51.94 92 SER A O 1
ATOM 712 N N . HIS A 1 93 ? -11.834 14.200 27.954 1.00 54.12 93 HIS A N 1
ATOM 713 C CA . HIS A 1 93 ? -12.567 12.930 28.085 1.00 54.12 93 HIS A CA 1
ATOM 714 C C . HIS A 1 93 ? -12.179 11.904 27.008 1.00 54.12 93 HIS A C 1
ATOM 716 O O . HIS A 1 93 ? -12.526 10.730 27.130 1.00 54.12 93 HIS A O 1
ATOM 722 N N . LEU A 1 94 ? -11.408 12.305 25.988 1.00 55.22 94 LEU A N 1
ATOM 723 C CA . LEU A 1 94 ? -10.912 11.402 24.943 1.00 55.22 94 LEU A CA 1
ATOM 724 C C . LEU A 1 94 ? -10.098 10.211 25.481 1.00 55.22 94 LEU A C 1
ATOM 726 O O . LEU A 1 94 ? -10.288 9.112 24.961 1.00 55.22 94 LEU A O 1
ATOM 730 N N . PRO A 1 95 ? -9.272 10.343 26.545 1.00 54.47 95 PRO A N 1
ATOM 731 C CA . PRO A 1 95 ? -8.565 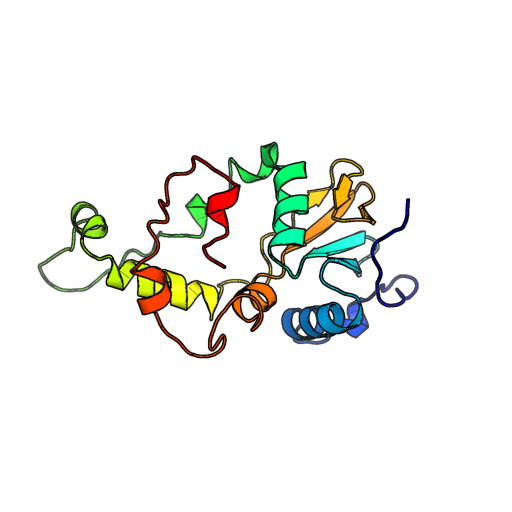9.198 27.123 1.00 54.47 95 PRO A CA 1
ATOM 732 C C . PRO A 1 95 ? -9.492 8.117 27.703 1.00 54.47 95 PRO A C 1
ATOM 734 O O . PRO A 1 95 ? -9.057 6.986 27.891 1.00 54.47 95 PRO A O 1
ATOM 737 N N . GLN A 1 96 ? -10.757 8.447 27.998 1.00 55.75 96 GLN A N 1
ATOM 738 C CA . GLN A 1 96 ? -11.749 7.511 28.545 1.00 55.75 96 GLN A CA 1
ATOM 739 C C . GLN A 1 96 ? -12.599 6.836 27.458 1.00 55.75 96 GLN A C 1
ATOM 741 O O . GLN A 1 96 ? -13.313 5.878 27.744 1.00 55.75 96 GLN A O 1
ATOM 746 N N . MET A 1 97 ? -12.511 7.279 26.200 1.00 68.38 97 MET A N 1
ATOM 747 C CA . MET A 1 97 ? -13.318 6.754 25.095 1.00 68.38 97 MET A CA 1
ATOM 748 C C . MET A 1 97 ? -12.527 5.766 24.230 1.00 68.38 97 MET A C 1
ATOM 750 O O . MET A 1 97 ? -12.460 5.905 23.009 1.00 68.38 97 MET A O 1
ATOM 754 N N . ALA A 1 98 ? -11.955 4.734 24.857 1.00 74.62 98 ALA A N 1
ATOM 755 C CA . ALA A 1 98 ? -11.184 3.696 24.163 1.00 74.62 98 ALA A CA 1
ATOM 756 C C . ALA A 1 98 ? -11.969 3.045 23.007 1.00 74.62 98 ALA A C 1
ATOM 758 O O . ALA A 1 98 ? -11.403 2.742 21.960 1.00 74.62 98 ALA A O 1
ATOM 759 N N . TYR A 1 99 ? -13.289 2.894 23.162 1.00 81.12 99 TYR A N 1
ATOM 760 C CA . TYR A 1 99 ? -14.144 2.335 22.114 1.00 81.12 99 TYR A CA 1
ATOM 761 C C . TYR A 1 99 ? -14.358 3.288 20.933 1.00 81.12 99 TYR A C 1
ATOM 763 O O . TYR A 1 99 ? -14.361 2.850 19.787 1.00 81.12 99 TYR A O 1
ATOM 771 N N . LEU A 1 100 ? -14.480 4.597 21.176 1.00 80.75 100 LEU A N 1
ATOM 772 C CA . LEU A 1 100 ? -14.590 5.573 20.089 1.00 80.75 100 LEU A CA 1
ATOM 773 C C . LEU A 1 100 ? -13.297 5.618 19.270 1.00 80.75 100 LEU A C 1
ATOM 775 O O . LEU A 1 100 ? -13.345 5.592 18.043 1.00 80.75 100 LEU A O 1
ATOM 779 N N . ASP A 1 101 ? -12.150 5.633 19.947 1.00 75.69 101 ASP A N 1
ATOM 780 C CA . ASP A 1 101 ? -10.838 5.559 19.306 1.00 75.69 101 ASP A CA 1
ATOM 781 C C . ASP A 1 101 ? -10.686 4.274 18.475 1.00 75.69 101 ASP A C 1
ATOM 783 O O . ASP A 1 101 ? -10.292 4.314 17.308 1.00 75.69 101 ASP A O 1
ATOM 787 N N . ALA A 1 102 ? -11.105 3.136 19.028 1.00 80.06 102 ALA A N 1
ATOM 788 C CA . ALA A 1 102 ? -11.145 1.865 18.320 1.00 80.06 102 ALA A CA 1
ATOM 789 C C . ALA A 1 102 ? -12.045 1.901 17.068 1.00 80.06 102 ALA A C 1
ATOM 791 O O . ALA A 1 102 ? -11.643 1.425 16.003 1.00 80.06 102 ALA A O 1
ATOM 792 N N . CYS A 1 103 ? -13.227 2.520 17.153 1.00 83.50 103 CYS A N 1
ATOM 793 C CA . CYS A 1 103 ? -14.126 2.715 16.013 1.00 83.50 103 CYS A CA 1
ATOM 794 C C . CYS A 1 103 ? -13.506 3.605 14.930 1.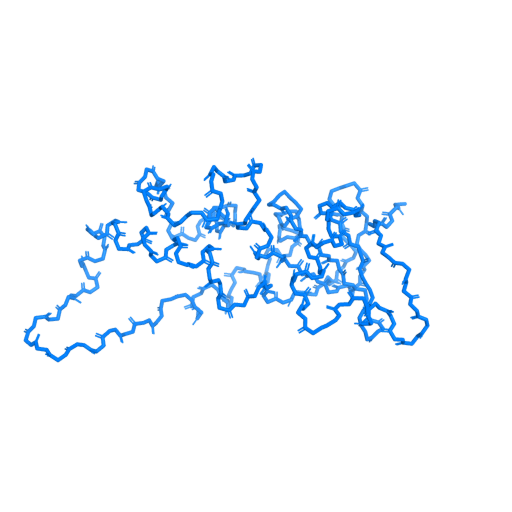00 83.50 103 CYS A C 1
ATOM 796 O O . CYS A 1 103 ? -13.639 3.311 13.737 1.00 83.50 103 CYS A O 1
ATOM 798 N N . ILE A 1 104 ? -12.823 4.684 15.322 1.00 80.56 104 ILE A N 1
ATOM 799 C CA . ILE A 1 104 ? -12.130 5.589 14.397 1.00 80.56 104 ILE A CA 1
ATOM 800 C C . ILE A 1 104 ? -10.994 4.841 13.690 1.00 80.56 104 ILE A C 1
ATOM 802 O O . ILE A 1 104 ? -10.922 4.862 12.460 1.00 80.56 104 ILE A O 1
ATOM 806 N N . LYS A 1 105 ? -10.154 4.118 14.441 1.00 78.81 105 LYS A N 1
ATOM 807 C CA . LYS A 1 105 ? -9.055 3.299 13.906 1.00 78.81 105 LYS A CA 1
ATOM 808 C C . LYS A 1 105 ? -9.553 2.241 12.922 1.00 78.81 105 LYS A C 1
ATOM 810 O O . LYS A 1 105 ? -9.036 2.146 11.810 1.00 78.81 105 LYS A O 1
ATOM 815 N N . GLU A 1 106 ? -10.606 1.507 13.278 1.00 85.25 106 GLU A N 1
ATOM 816 C CA . GLU A 1 106 ? -11.197 0.487 12.404 1.00 85.25 106 GLU A CA 1
ATOM 817 C C . GLU A 1 106 ? -11.835 1.093 11.150 1.00 85.25 106 GLU A C 1
ATOM 819 O O . GLU A 1 106 ? -11.734 0.531 10.055 1.00 85.25 106 GLU A O 1
ATOM 824 N N . THR A 1 107 ? -12.431 2.281 11.277 1.00 85.88 107 THR A N 1
ATOM 825 C CA . THR A 1 107 ? -12.954 3.026 10.128 1.00 85.88 107 THR A CA 1
ATOM 826 C C . THR A 1 107 ? -11.832 3.429 9.186 1.00 85.88 107 THR A C 1
ATOM 828 O O . THR A 1 107 ? -11.977 3.238 7.986 1.00 85.88 107 THR A O 1
ATOM 831 N N . ILE A 1 108 ? -10.703 3.928 9.693 1.00 83.12 108 ILE A N 1
ATOM 832 C CA . ILE A 1 108 ? -9.555 4.319 8.864 1.00 83.12 108 ILE A CA 1
ATOM 833 C C . ILE A 1 108 ? -8.930 3.096 8.182 1.00 83.12 108 ILE A C 1
ATOM 835 O O . ILE A 1 108 ? -8.646 3.160 6.987 1.00 83.12 108 ILE A O 1
ATOM 839 N N . ARG A 1 109 ? -8.771 1.969 8.891 1.00 85.50 109 ARG A N 1
ATOM 840 C CA . ARG A 1 109 ? -8.257 0.709 8.323 1.00 85.50 109 ARG A CA 1
ATOM 841 C C . ARG A 1 109 ? -9.093 0.250 7.124 1.00 85.50 109 ARG A C 1
ATOM 843 O O . ARG A 1 109 ? -8.559 -0.073 6.062 1.00 85.50 109 ARG A O 1
ATOM 850 N N . LEU A 1 110 ? -10.421 0.228 7.276 1.00 84.88 110 LEU A N 1
ATOM 851 C CA . LEU A 1 110 ? -11.331 -0.225 6.222 1.00 84.88 110 LEU A CA 1
ATOM 852 C C . LEU A 1 110 ? -11.614 0.851 5.174 1.00 84.88 110 LEU A C 1
ATOM 854 O O . LEU A 1 110 ? -11.778 0.536 4.001 1.00 84.88 110 LEU A O 1
ATOM 858 N N . ARG A 1 111 ? -11.685 2.120 5.543 1.00 82.94 111 ARG A N 1
ATOM 859 C CA . ARG A 1 111 ? -12.067 3.224 4.658 1.00 82.94 111 ARG A CA 1
ATOM 860 C C . ARG A 1 111 ? -11.065 4.365 4.808 1.00 82.94 111 ARG A C 1
ATOM 862 O O . ARG A 1 111 ? -11.404 5.411 5.362 1.00 82.94 111 ARG A O 1
ATOM 869 N N . PRO A 1 112 ? -9.828 4.179 4.323 1.00 77.50 112 PRO A N 1
ATOM 870 C CA . PRO A 1 112 ? -8.839 5.234 4.405 1.00 77.50 112 PRO A CA 1
ATOM 871 C C . PRO A 1 112 ? -9.260 6.415 3.512 1.00 77.50 112 PRO A C 1
ATOM 873 O O . PRO A 1 112 ? -9.768 6.183 2.410 1.00 77.50 112 PRO A O 1
ATOM 876 N N . PRO A 1 113 ? -9.022 7.673 3.933 1.00 72.44 113 PRO A N 1
ATOM 877 C CA . PRO A 1 113 ? -9.293 8.855 3.108 1.00 72.44 113 PRO A CA 1
ATOM 878 C C . PRO A 1 113 ? -8.574 8.829 1.749 1.00 72.44 113 PRO A C 1
ATOM 880 O O . PRO A 1 113 ? -9.054 9.414 0.782 1.00 72.44 113 PRO A O 1
ATOM 883 N N . GLY A 1 114 ? -7.441 8.121 1.667 1.00 76.06 114 GLY A N 1
ATOM 884 C CA . GLY A 1 114 ? -6.731 7.811 0.429 1.00 76.06 114 GLY A CA 1
ATOM 885 C C . GLY A 1 114 ? -6.192 6.376 0.457 1.00 76.06 114 GLY A C 1
ATOM 886 O O . GLY A 1 114 ? -5.697 5.935 1.492 1.00 76.06 114 GLY A O 1
ATOM 887 N N . PRO A 1 115 ? -6.272 5.615 -0.650 1.00 73.44 115 PRO A N 1
ATOM 888 C CA . PRO A 1 115 ? -5.860 4.210 -0.659 1.00 73.44 115 PRO A CA 1
ATOM 889 C C . PRO A 1 115 ? -4.340 4.013 -0.581 1.00 73.44 115 PRO A C 1
ATOM 891 O O . PRO A 1 115 ? -3.869 2.936 -0.212 1.00 73.44 115 PRO A O 1
ATOM 894 N N . PHE A 1 116 ? -3.588 5.055 -0.929 1.00 78.00 116 PHE A N 1
ATOM 895 C CA . PHE A 1 116 ? -2.145 5.121 -0.792 1.00 78.00 116 PHE A CA 1
ATOM 896 C C . PHE A 1 116 ? -1.793 6.183 0.240 1.00 78.00 116 PHE A C 1
ATOM 898 O O . PHE A 1 116 ? -2.464 7.216 0.320 1.00 78.00 116 PHE A O 1
ATOM 905 N N . LEU A 1 117 ? -0.728 5.947 1.004 1.00 69.69 117 LEU A N 1
ATOM 906 C CA . LEU A 1 117 ? -0.118 7.038 1.758 1.00 69.69 117 LEU A CA 1
ATOM 907 C C . LEU A 1 117 ? 0.464 8.070 0.791 1.00 69.69 117 LEU A C 1
ATOM 909 O O . LEU A 1 117 ? 0.704 7.772 -0.382 1.00 69.69 117 LEU A O 1
ATOM 913 N N . VAL A 1 118 ? 0.675 9.284 1.302 1.00 69.12 118 VAL A N 1
ATOM 914 C CA . VAL A 1 118 ? 1.306 10.365 0.541 1.00 69.12 118 VAL A CA 1
ATOM 915 C C . VAL A 1 118 ? 2.605 9.830 -0.070 1.00 69.12 118 VAL A C 1
ATOM 917 O O . VAL A 1 118 ? 3.435 9.312 0.683 1.00 69.12 118 VAL A O 1
ATOM 920 N N . PRO A 1 119 ? 2.761 9.904 -1.404 1.00 75.44 119 PRO A N 1
ATOM 921 C CA . PRO A 1 119 ? 3.968 9.430 -2.054 1.00 75.44 119 PRO A CA 1
ATOM 922 C C . PRO A 1 119 ? 5.193 10.165 -1.509 1.00 75.44 119 PRO A C 1
ATOM 924 O O . PRO A 1 119 ? 5.166 11.389 -1.372 1.00 75.44 119 PRO A O 1
ATOM 927 N N . ASP A 1 120 ? 6.254 9.421 -1.213 1.00 74.69 120 ASP A N 1
ATOM 928 C CA . ASP A 1 120 ? 7.550 9.979 -0.813 1.00 74.69 120 ASP A CA 1
ATOM 929 C C . ASP A 1 120 ? 8.560 9.840 -1.961 1.00 74.69 120 ASP A C 1
ATOM 931 O O . ASP A 1 120 ? 8.315 9.103 -2.917 1.00 74.69 120 ASP A O 1
ATOM 935 N N . LEU A 1 121 ? 9.689 10.544 -1.902 1.00 79.25 121 LEU A N 1
ATOM 936 C CA . LEU A 1 121 ? 10.733 10.482 -2.924 1.00 79.25 121 LEU A CA 1
ATOM 937 C C . LEU A 1 121 ? 12.019 9.892 -2.346 1.00 79.25 121 LEU A C 1
ATOM 939 O O . LEU A 1 121 ? 12.563 10.384 -1.357 1.00 79.25 121 LEU A O 1
ATOM 943 N N . ALA A 1 122 ? 12.555 8.872 -3.013 1.00 81.50 122 ALA A N 1
ATOM 944 C CA . ALA A 1 122 ? 13.835 8.282 -2.665 1.00 81.50 122 ALA A CA 1
ATOM 945 C C . ALA A 1 122 ? 14.989 9.238 -3.012 1.00 81.50 122 ALA A C 1
ATOM 947 O O . ALA A 1 122 ? 15.495 9.248 -4.133 1.00 81.50 122 ALA A O 1
ATOM 948 N N . VAL A 1 123 ? 15.435 10.029 -2.031 1.00 79.56 123 VAL A N 1
ATOM 949 C CA . VAL A 1 123 ? 16.531 11.010 -2.191 1.00 79.56 123 VAL A CA 1
ATOM 950 C C . VAL A 1 123 ? 17.858 10.340 -2.574 1.00 79.56 123 VAL A C 1
ATOM 952 O O . VAL A 1 123 ? 18.714 10.944 -3.222 1.00 79.56 123 VAL A O 1
ATOM 955 N N . GLN A 1 124 ? 18.027 9.072 -2.197 1.00 80.44 124 GLN A N 1
ATOM 956 C CA . GLN A 1 124 ? 19.185 8.247 -2.521 1.00 80.44 124 GLN A CA 1
ATOM 957 C C . GLN A 1 124 ? 18.757 6.811 -2.827 1.00 80.44 124 GLN A C 1
ATOM 959 O O . GLN A 1 124 ? 17.677 6.374 -2.427 1.00 80.44 124 GLN A O 1
ATOM 964 N N . ALA A 1 125 ? 19.626 6.061 -3.506 1.00 82.94 125 ALA A N 1
ATOM 965 C CA . ALA A 1 125 ? 19.402 4.635 -3.700 1.00 82.94 125 ALA A CA 1
ATOM 966 C C . ALA A 1 125 ? 19.336 3.935 -2.332 1.00 82.94 125 ALA A C 1
ATOM 968 O O . ALA A 1 125 ? 20.238 4.079 -1.505 1.00 82.94 125 ALA A O 1
ATOM 969 N N . CYS A 1 126 ? 18.264 3.187 -2.091 1.00 78.88 126 CYS A N 1
ATOM 970 C CA . CYS A 1 126 ? 18.011 2.516 -0.819 1.00 78.88 126 CYS A CA 1
ATOM 971 C C . CYS A 1 126 ? 17.762 1.024 -1.027 1.00 78.88 126 CYS A C 1
ATOM 973 O O . CYS A 1 126 ? 17.359 0.584 -2.103 1.00 78.88 126 CYS A O 1
ATOM 975 N N . LYS A 1 127 ? 18.015 0.224 0.010 1.00 79.94 127 LYS A N 1
ATOM 976 C CA . LYS A 1 127 ? 17.659 -1.197 0.006 1.00 79.94 127 LYS A CA 1
ATOM 977 C C . LYS A 1 127 ? 16.285 -1.368 0.641 1.00 79.94 127 LYS A C 1
ATOM 979 O O . LYS A 1 127 ? 16.084 -0.964 1.783 1.00 79.94 127 LYS A O 1
ATOM 984 N N . GLY A 1 128 ? 15.366 -1.973 -0.102 1.00 74.62 128 GLY A N 1
ATOM 985 C CA . GLY A 1 128 ? 14.067 -2.420 0.390 1.00 74.62 128 GLY A CA 1
ATOM 986 C C . GLY A 1 128 ? 14.006 -3.936 0.271 1.00 74.62 128 GLY A C 1
ATOM 987 O O . GLY A 1 128 ? 14.153 -4.474 -0.824 1.00 74.62 128 GLY A O 1
ATOM 988 N N . MET A 1 129 ? 13.811 -4.635 1.385 1.00 79.12 129 MET A N 1
ATOM 989 C CA . MET A 1 129 ? 13.886 -6.096 1.472 1.00 79.12 129 MET A CA 1
ATOM 990 C C . MET A 1 129 ? 15.194 -6.621 0.854 1.00 79.12 129 MET A C 1
ATOM 992 O O . MET A 1 129 ? 16.281 -6.177 1.225 1.00 79.12 129 MET A O 1
ATOM 996 N N . ASN A 1 130 ? 15.092 -7.534 -0.112 1.00 84.19 130 ASN A N 1
ATOM 997 C CA . ASN A 1 130 ? 16.225 -8.099 -0.843 1.00 84.19 130 ASN A CA 1
ATOM 998 C C . ASN A 1 130 ? 16.537 -7.331 -2.144 1.00 84.19 130 ASN A C 1
ATOM 1000 O O . ASN A 1 130 ? 17.365 -7.773 -2.939 1.00 84.19 130 ASN A O 1
ATOM 1004 N N . TYR A 1 131 ? 15.892 -6.182 -2.363 1.00 88.19 131 TYR A N 1
ATOM 1005 C CA . TYR A 1 131 ? 15.955 -5.412 -3.600 1.00 88.19 131 TYR A CA 1
ATOM 1006 C C . TYR A 1 131 ? 16.589 -4.032 -3.402 1.00 88.19 131 TYR A C 1
ATOM 1008 O O . TYR A 1 131 ? 16.629 -3.473 -2.303 1.00 88.19 131 TYR A O 1
ATOM 1016 N N . SER A 1 132 ? 17.085 -3.460 -4.498 1.00 86.88 132 SER A N 1
ATOM 1017 C CA . SER A 1 132 ? 17.611 -2.094 -4.535 1.00 86.88 132 SER A CA 1
ATOM 1018 C C . SER A 1 132 ? 16.605 -1.170 -5.211 1.00 86.88 132 SER A C 1
ATOM 1020 O O . SER A 1 132 ? 16.252 -1.387 -6.366 1.00 86.88 132 SER A O 1
ATOM 1022 N N . ILE A 1 133 ? 16.175 -0.125 -4.513 1.00 88.44 133 ILE A N 1
ATOM 1023 C CA . ILE A 1 133 ? 15.324 0.938 -5.047 1.00 88.44 133 ILE A CA 1
ATOM 1024 C C . ILE A 1 133 ? 16.249 2.059 -5.548 1.00 88.44 133 ILE A C 1
ATOM 1026 O O . ILE A 1 133 ? 17.084 2.544 -4.773 1.00 88.44 133 ILE A O 1
ATOM 1030 N N . PRO A 1 134 ? 16.165 2.453 -6.830 1.00 88.06 134 PRO A N 1
ATOM 1031 C CA . PRO A 1 134 ? 17.021 3.493 -7.379 1.00 88.06 134 PRO A CA 1
ATOM 1032 C C . PRO A 1 134 ? 16.662 4.872 -6.818 1.00 88.06 134 PRO A C 1
ATOM 1034 O O . PRO A 1 134 ? 15.544 5.110 -6.353 1.00 88.06 134 PRO A O 1
ATOM 1037 N N . LYS A 1 135 ? 17.629 5.789 -6.888 1.00 86.25 135 LYS A N 1
ATOM 1038 C CA . LYS A 1 135 ? 17.422 7.205 -6.573 1.00 86.25 135 LYS A CA 1
ATOM 1039 C C . LYS A 1 135 ? 16.290 7.784 -7.440 1.00 86.25 135 LYS A C 1
ATOM 1041 O O . LYS A 1 135 ? 16.078 7.319 -8.556 1.00 86.25 135 LYS A O 1
ATOM 1046 N N . ASP A 1 136 ? 15.584 8.778 -6.908 1.00 85.06 136 ASP A N 1
ATOM 1047 C CA . ASP A 1 136 ? 14.500 9.519 -7.564 1.00 85.06 136 ASP A CA 1
ATOM 1048 C C . ASP A 1 136 ? 13.250 8.662 -7.841 1.00 85.06 136 ASP A C 1
ATOM 1050 O O . ASP A 1 136 ? 12.345 9.066 -8.574 1.00 85.06 136 ASP A O 1
ATOM 1054 N N . SER A 1 137 ? 13.172 7.483 -7.211 1.00 86.12 137 SER A N 1
ATOM 1055 C CA . SER A 1 137 ? 11.967 6.657 -7.215 1.00 86.12 137 SER A CA 1
ATOM 1056 C C . SER A 1 137 ? 10.918 7.226 -6.272 1.00 86.12 137 SER A C 1
ATOM 1058 O O . SER A 1 137 ? 11.219 7.589 -5.136 1.00 86.12 137 SER A O 1
ATOM 1060 N N . ILE A 1 138 ? 9.666 7.217 -6.708 1.00 86.88 138 ILE A N 1
ATOM 1061 C CA . ILE A 1 138 ? 8.516 7.501 -5.860 1.00 86.88 138 ILE A CA 1
ATOM 1062 C C . ILE A 1 138 ? 8.244 6.272 -4.992 1.00 86.88 138 ILE A C 1
ATOM 1064 O O . ILE A 1 138 ? 8.190 5.146 -5.476 1.00 86.88 138 ILE A O 1
ATOM 1068 N N . LEU A 1 139 ? 8.060 6.484 -3.701 1.00 86.12 139 LEU A N 1
ATOM 1069 C CA . LEU A 1 139 ? 7.776 5.462 -2.709 1.00 86.12 139 LEU A CA 1
ATOM 1070 C C . LEU A 1 139 ? 6.291 5.523 -2.371 1.00 86.12 139 LEU A C 1
ATOM 1072 O O . LEU A 1 139 ? 5.795 6.537 -1.882 1.00 86.12 139 LEU A O 1
ATOM 1076 N N . LEU A 1 140 ? 5.578 4.435 -2.637 1.00 87.00 140 LEU A N 1
ATOM 1077 C CA . LEU A 1 140 ? 4.137 4.351 -2.455 1.00 87.00 140 LEU A CA 1
ATOM 1078 C C . LEU A 1 140 ? 3.798 3.224 -1.482 1.00 87.00 140 LEU A C 1
ATOM 1080 O O . LEU A 1 140 ? 4.097 2.058 -1.732 1.00 87.00 140 LEU A O 1
ATOM 1084 N N . VAL A 1 141 ? 3.133 3.555 -0.377 1.00 85.38 141 VAL A N 1
ATOM 1085 C CA . VAL A 1 141 ? 2.627 2.548 0.565 1.00 85.38 141 VAL A CA 1
ATOM 1086 C C . VAL A 1 141 ? 1.158 2.286 0.267 1.00 85.38 141 VAL A C 1
ATOM 1088 O O . VAL A 1 141 ? 0.324 3.191 0.346 1.00 85.38 141 VAL A O 1
ATOM 1091 N N . ASN A 1 142 ? 0.838 1.038 -0.064 1.00 87.44 142 ASN A N 1
ATOM 1092 C CA . ASN A 1 142 ? -0.515 0.586 -0.361 1.00 87.44 142 ASN A CA 1
ATOM 1093 C C . ASN A 1 142 ? -1.275 0.264 0.930 1.00 87.44 142 ASN A C 1
ATOM 1095 O O . ASN A 1 142 ? -1.447 -0.892 1.317 1.00 87.44 142 ASN A O 1
ATOM 1099 N N . PHE A 1 143 ? -1.731 1.325 1.593 1.00 83.00 143 PHE A N 1
ATOM 1100 C CA . PHE A 1 143 ? -2.493 1.255 2.837 1.00 83.00 143 PHE A CA 1
ATOM 1101 C C . PHE A 1 143 ? -3.762 0.405 2.689 1.00 83.00 143 PHE A C 1
ATOM 1103 O O . PHE A 1 143 ? -4.096 -0.378 3.576 1.00 83.00 143 PHE A O 1
ATOM 1110 N N . TRP A 1 144 ? -4.446 0.515 1.544 1.00 85.44 144 TRP A N 1
ATOM 1111 C CA . TRP A 1 144 ? -5.663 -0.246 1.261 1.00 85.44 144 TRP A CA 1
ATOM 1112 C C . TRP A 1 144 ? -5.433 -1.762 1.256 1.00 85.44 144 TRP A C 1
ATOM 1114 O O . TRP A 1 144 ? -6.269 -2.495 1.791 1.00 85.44 144 TRP A O 1
ATOM 1124 N N . ALA A 1 145 ? -4.319 -2.222 0.673 1.00 88.00 145 ALA A N 1
ATOM 1125 C CA . ALA A 1 145 ? -3.951 -3.637 0.657 1.00 88.00 145 ALA A CA 1
ATOM 1126 C C . ALA A 1 145 ? -3.560 -4.139 2.045 1.00 88.00 145 ALA A C 1
ATOM 1128 O O . ALA A 1 145 ? -4.116 -5.139 2.492 1.00 88.00 145 ALA A O 1
ATOM 1129 N N . ILE A 1 146 ? -2.673 -3.415 2.737 1.00 85.88 146 ILE A N 1
ATOM 1130 C CA . ILE A 1 146 ? -2.177 -3.803 4.066 1.00 85.88 146 ILE A CA 1
ATOM 1131 C C . ILE A 1 146 ? -3.348 -3.945 5.044 1.00 85.88 146 ILE A C 1
ATOM 1133 O O . ILE A 1 146 ? -3.491 -4.967 5.710 1.00 85.88 146 ILE A O 1
ATOM 1137 N N . GLY A 1 147 ? -4.263 -2.971 5.049 1.00 84.31 147 GLY A N 1
ATOM 1138 C CA . GLY A 1 147 ? -5.430 -2.992 5.926 1.00 84.31 147 GLY A CA 1
ATOM 1139 C C . GLY A 1 147 ? -6.409 -4.125 5.628 1.00 84.31 147 GLY A C 1
ATOM 1140 O O . GLY A 1 147 ? -7.298 -4.359 6.432 1.00 84.31 147 GLY A O 1
ATOM 1141 N N . ARG A 1 148 ? -6.294 -4.828 4.496 1.00 87.56 148 ARG A N 1
ATOM 1142 C CA . ARG A 1 148 ? -7.193 -5.920 4.079 1.00 87.56 148 ARG A CA 1
ATOM 1143 C C . ARG A 1 148 ? -6.493 -7.264 3.933 1.00 87.56 148 ARG A C 1
ATOM 1145 O O . ARG A 1 148 ? -7.105 -8.212 3.440 1.00 87.56 148 ARG A O 1
ATOM 1152 N N . ASP A 1 149 ? -5.234 -7.346 4.329 1.00 84.69 149 ASP A N 1
ATOM 1153 C CA . ASP A 1 149 ? -4.455 -8.561 4.192 1.00 84.69 149 ASP A CA 1
ATOM 1154 C C . ASP A 1 149 ? -4.920 -9.619 5.215 1.00 84.69 149 ASP A C 1
ATOM 1156 O O . ASP A 1 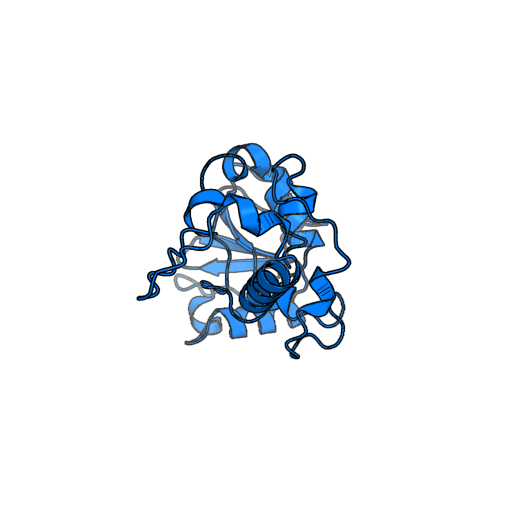149 ? -4.850 -9.371 6.424 1.00 84.69 149 ASP A O 1
ATOM 1160 N N . PRO A 1 150 ? -5.393 -10.800 4.771 1.00 86.44 150 PRO A N 1
ATOM 1161 C CA . PRO A 1 150 ? -5.809 -11.874 5.670 1.00 86.44 150 PRO A CA 1
ATOM 1162 C C . PRO A 1 150 ? -4.649 -12.502 6.457 1.00 86.44 150 PRO A C 1
ATOM 1164 O O . PRO A 1 150 ? -4.899 -13.186 7.446 1.00 86.44 150 PRO A O 1
ATOM 1167 N N . THR A 1 151 ? -3.395 -12.294 6.042 1.00 83.19 151 THR A N 1
ATOM 1168 C CA . THR A 1 151 ? -2.214 -12.782 6.774 1.00 83.19 151 THR A CA 1
ATOM 1169 C C . THR A 1 151 ? -1.912 -11.940 8.016 1.00 83.19 151 THR A C 1
ATOM 1171 O O . THR A 1 151 ? -1.294 -12.431 8.958 1.00 83.19 151 THR A O 1
ATOM 1174 N N . ILE A 1 152 ? -2.391 -10.690 8.037 1.00 81.38 152 ILE A N 1
ATOM 1175 C CA . ILE A 1 152 ? -2.180 -9.716 9.116 1.00 81.38 152 ILE A CA 1
ATOM 1176 C C . ILE A 1 152 ? -3.440 -9.598 9.975 1.00 81.38 152 ILE A C 1
ATOM 1178 O O . ILE A 1 152 ? -3.370 -9.587 11.205 1.00 81.38 152 ILE A O 1
ATOM 1182 N N . TRP A 1 153 ? -4.606 -9.528 9.330 1.00 82.81 153 TRP A N 1
ATOM 1183 C CA . TRP A 1 153 ? -5.884 -9.274 9.980 1.00 82.81 153 TRP A CA 1
ATOM 1184 C C . TRP A 1 153 ? -6.812 -10.480 9.899 1.00 82.81 153 TRP A C 1
ATOM 1186 O O . TRP A 1 153 ? -7.216 -10.903 8.817 1.00 82.81 153 TRP A O 1
ATOM 1196 N N . LYS A 1 154 ? -7.266 -10.966 11.060 1.00 84.81 154 LYS A N 1
ATOM 1197 C CA . LYS A 1 154 ? -8.375 -11.926 11.127 1.00 84.81 154 LYS A CA 1
ATOM 1198 C C . LYS A 1 154 ? -9.677 -11.256 10.678 1.00 84.81 154 LYS A C 1
ATOM 1200 O O . LYS A 1 154 ? -10.025 -10.183 11.183 1.00 84.81 154 LYS A O 1
ATOM 1205 N N . ASP A 1 155 ? -10.391 -11.920 9.767 1.00 88.69 155 ASP A N 1
ATOM 1206 C CA . ASP A 1 155 ? -11.614 -11.433 9.115 1.00 88.69 155 ASP A CA 1
ATOM 1207 C C . ASP A 1 155 ? -11.445 -9.996 8.575 1.00 88.69 155 ASP A C 1
ATOM 1209 O O . ASP A 1 155 ? -12.105 -9.067 9.053 1.00 88.69 155 ASP A O 1
ATOM 1213 N N . PRO A 1 156 ? -10.538 -9.776 7.602 1.00 87.31 156 PRO A N 1
ATOM 1214 C CA . PRO A 1 156 ? -10.045 -8.443 7.246 1.00 87.31 156 PRO A CA 1
ATOM 1215 C C . PRO A 1 156 ? -11.133 -7.517 6.695 1.00 87.31 156 PRO A C 1
ATOM 1217 O O . PRO A 1 156 ? -11.015 -6.299 6.797 1.00 87.31 156 PRO A O 1
ATOM 1220 N N . LEU A 1 157 ? -12.199 -8.068 6.115 1.00 90.81 157 LEU A N 1
ATOM 1221 C CA . LEU A 1 157 ? -13.295 -7.292 5.529 1.00 90.81 157 LEU A CA 1
ATOM 1222 C C . LEU A 1 157 ? -14.406 -6.959 6.533 1.00 90.81 157 LEU A C 1
ATOM 1224 O O . LEU A 1 157 ? -15.271 -6.140 6.228 1.00 90.81 157 LEU A O 1
ATOM 1228 N N . THR A 1 158 ? -14.377 -7.556 7.725 1.00 93.06 158 THR A N 1
ATOM 1229 C CA . THR A 1 158 ? -15.392 -7.338 8.756 1.00 93.06 158 THR A CA 1
ATOM 1230 C C . THR A 1 158 ? -14.994 -6.168 9.648 1.00 93.06 158 THR A C 1
ATOM 1232 O O . THR A 1 158 ? -13.861 -6.099 10.130 1.00 93.06 158 THR A O 1
ATOM 1235 N N . TYR A 1 159 ? -15.940 -5.257 9.883 1.00 93.06 159 TYR A N 1
ATOM 1236 C CA . TYR A 1 159 ? -15.779 -4.144 10.817 1.00 93.06 159 TYR A CA 1
ATOM 1237 C C . TYR A 1 159 ? -15.863 -4.665 12.258 1.00 93.06 159 TYR A C 1
ATOM 1239 O O . TYR A 1 159 ? -16.930 -5.100 12.686 1.00 93.06 159 TYR A O 1
ATOM 1247 N N . LYS A 1 160 ? -14.731 -4.674 12.972 1.00 89.44 160 LYS A N 1
ATOM 1248 C CA . LYS A 1 160 ? -14.606 -5.143 14.365 1.00 89.44 160 LYS A CA 1
ATOM 1249 C C . LYS A 1 160 ? -13.709 -4.189 15.169 1.00 89.44 160 LYS A C 1
ATOM 1251 O O . LYS A 1 160 ? -12.504 -4.445 15.256 1.00 89.44 160 LYS A O 1
ATOM 1256 N N . PRO A 1 161 ? -14.243 -3.085 15.726 1.00 86.00 161 PRO A N 1
ATOM 1257 C CA . PRO A 1 161 ? -13.483 -2.134 16.545 1.00 86.00 161 PRO A CA 1
ATOM 1258 C C . PRO A 1 161 ? -12.750 -2.794 17.710 1.00 86.00 161 PRO A C 1
ATOM 1260 O O . PRO A 1 161 ? -11.670 -2.356 18.091 1.00 86.00 161 PRO A O 1
ATOM 1263 N N . GLU A 1 162 ? -13.285 -3.898 18.229 1.00 85.62 162 GLU A N 1
ATOM 1264 C CA . GLU A 1 162 ? -12.760 -4.633 19.380 1.00 85.62 162 GLU A CA 1
ATOM 1265 C C . GLU A 1 162 ? -11.282 -5.014 19.210 1.00 85.62 162 GLU A C 1
ATOM 1267 O O . GLU A 1 162 ? -10.546 -5.084 20.192 1.00 85.62 162 GLU A O 1
ATOM 1272 N N . ARG A 1 163 ? -10.806 -5.153 17.962 1.00 82.69 163 ARG A N 1
ATOM 1273 C CA . ARG A 1 163 ? -9.393 -5.416 17.648 1.00 82.69 163 ARG A CA 1
ATOM 1274 C C . ARG A 1 163 ? -8.425 -4.351 18.183 1.00 82.69 163 ARG A C 1
ATOM 1276 O O . ARG A 1 163 ? -7.250 -4.649 18.380 1.00 82.69 163 ARG A O 1
ATOM 1283 N N . PHE A 1 164 ? -8.907 -3.128 18.402 1.00 79.81 164 PHE A N 1
ATOM 1284 C CA . PHE A 1 164 ? -8.117 -1.991 18.873 1.00 79.81 164 PHE A CA 1
ATOM 1285 C C . PHE A 1 164 ? -8.298 -1.685 20.367 1.00 79.81 164 PHE A C 1
ATOM 1287 O O . PHE A 1 164 ? -7.664 -0.760 20.867 1.00 79.81 164 PHE A O 1
ATOM 1294 N N . LEU A 1 165 ? -9.125 -2.450 21.091 1.00 75.50 165 LEU A N 1
ATOM 1295 C CA . LEU A 1 165 ? -9.361 -2.239 22.527 1.00 75.50 165 LEU A CA 1
ATOM 1296 C C . LEU A 1 165 ? -8.225 -2.779 23.401 1.00 75.50 165 LEU A C 1
ATOM 1298 O O . LEU A 1 165 ? -7.880 -2.178 24.414 1.00 75.50 165 LEU A O 1
ATOM 1302 N N . GLU A 1 166 ? -7.622 -3.898 23.001 1.00 61.66 166 GLU A N 1
ATOM 1303 C CA . GLU A 1 166 ? -6.524 -4.534 23.744 1.00 61.66 166 GLU A CA 1
ATOM 1304 C C . GLU A 1 166 ? -5.148 -3.964 23.368 1.00 61.66 166 GLU A C 1
ATOM 1306 O O . GLU A 1 166 ? -4.143 -4.201 24.043 1.00 61.66 166 GLU A O 1
ATOM 1311 N N . THR A 1 167 ? -5.074 -3.179 22.290 1.00 56.00 167 THR A N 1
ATOM 1312 C CA . THR A 1 167 ? -3.822 -2.585 21.831 1.00 56.00 167 THR A CA 1
ATOM 1313 C C . THR A 1 167 ? -3.582 -1.252 22.536 1.00 56.00 167 THR A C 1
ATOM 1315 O O . THR A 1 167 ? -4.095 -0.211 22.131 1.00 56.00 167 THR A O 1
ATOM 1318 N N . LYS A 1 168 ? -2.713 -1.255 23.558 1.00 47.22 168 LYS A N 1
ATOM 1319 C CA . LYS A 1 168 ? -2.040 -0.038 24.051 1.00 47.22 168 LYS A CA 1
ATOM 1320 C C . LYS A 1 168 ? -1.119 0.515 22.953 1.00 47.22 168 LYS A C 1
ATOM 1322 O O . LYS A 1 168 ? 0.089 0.294 22.961 1.00 47.22 168 LYS A O 1
ATOM 1327 N N . LEU A 1 169 ? -1.700 1.161 21.949 1.00 45.06 169 LEU A N 1
ATOM 1328 C CA . LEU A 1 169 ? -0.987 1.888 20.906 1.00 45.06 169 LEU A CA 1
ATOM 1329 C C . LEU A 1 169 ? -1.095 3.374 21.219 1.00 45.06 169 LEU A C 1
ATOM 1331 O O . LEU A 1 169 ? -2.089 4.018 20.884 1.00 45.06 169 LEU A O 1
ATOM 1335 N N . ASP A 1 170 ? -0.070 3.893 21.889 1.00 38.25 170 ASP A N 1
ATOM 1336 C CA . ASP A 1 170 ? 0.057 5.320 22.153 1.00 38.25 170 ASP A CA 1
ATOM 1337 C C . ASP A 1 170 ? 0.229 6.091 20.838 1.00 38.25 170 ASP A C 1
ATOM 1339 O O . ASP A 1 170 ? 1.142 5.842 20.051 1.00 38.25 170 ASP A O 1
ATOM 1343 N N . PHE A 1 171 ? -0.617 7.102 20.638 1.00 38.31 171 PHE A N 1
ATOM 1344 C CA . PHE A 1 171 ? -0.499 8.082 19.552 1.00 38.31 171 PHE A CA 1
ATOM 1345 C C . PHE A 1 171 ? 0.739 8.985 19.684 1.00 38.31 171 PHE A C 1
ATOM 1347 O O . PHE A 1 171 ? 1.099 9.711 18.754 1.00 38.31 171 PHE A O 1
ATOM 1354 N N . LYS A 1 172 ? 1.420 8.946 20.834 1.00 33.53 172 LYS A N 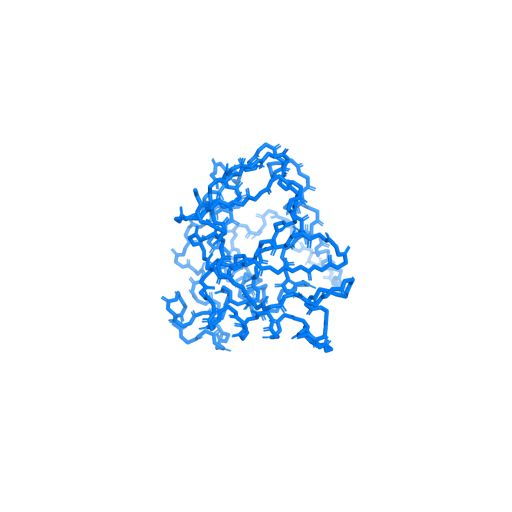1
ATOM 1355 C CA . LYS A 1 172 ? 2.598 9.761 21.128 1.00 33.53 172 LYS A CA 1
ATOM 1356 C C . LYS A 1 172 ? 3.858 9.140 20.528 1.00 33.53 172 LYS A C 1
ATOM 1358 O O . LYS A 1 172 ? 4.642 8.517 21.226 1.00 33.53 172 LYS A O 1
ATOM 1363 N N . GLY A 1 173 ? 4.029 9.332 19.221 1.00 33.22 173 GLY A N 1
ATOM 1364 C CA . GLY A 1 173 ? 5.255 9.800 18.551 1.00 33.22 173 GLY A CA 1
ATOM 1365 C C . GLY A 1 173 ? 6.655 9.233 18.860 1.00 33.22 173 GLY A C 1
ATOM 1366 O O . GLY A 1 173 ? 7.594 9.720 18.242 1.00 33.22 173 GLY A O 1
ATOM 1367 N N . ALA A 1 174 ? 6.856 8.253 19.741 1.00 26.84 174 ALA A N 1
ATOM 1368 C CA . ALA A 1 174 ? 8.197 7.873 20.197 1.00 26.84 174 ALA A CA 1
ATOM 1369 C C . ALA A 1 174 ? 8.852 6.764 19.361 1.00 26.84 174 ALA A C 1
ATOM 1371 O O . ALA A 1 174 ? 10.070 6.639 19.371 1.00 26.84 174 ALA A O 1
ATOM 1372 N N . ASN A 1 175 ? 8.080 5.994 18.588 1.00 28.48 175 ASN A N 1
ATOM 1373 C CA . ASN A 1 175 ? 8.632 5.006 17.666 1.00 28.48 175 ASN A CA 1
ATOM 1374 C C . ASN A 1 175 ? 7.894 5.060 16.332 1.00 28.48 175 ASN A C 1
ATOM 1376 O O . ASN A 1 175 ? 6.714 4.712 16.250 1.00 28.48 175 ASN A O 1
ATOM 1380 N N . CYS A 1 176 ? 8.603 5.400 15.253 1.00 31.11 176 CYS A N 1
ATOM 1381 C CA . CYS A 1 176 ? 8.058 5.323 13.893 1.00 31.11 176 CYS A CA 1
ATOM 1382 C C . CYS A 1 176 ? 7.528 3.903 13.564 1.00 31.11 176 CYS A C 1
ATOM 1384 O O . CYS A 1 176 ? 6.594 3.736 12.786 1.00 31.11 176 CYS A O 1
ATOM 1386 N N . CYS A 1 177 ? 8.028 2.882 14.277 1.00 32.72 177 CYS A N 1
ATOM 1387 C CA . CYS A 1 177 ? 7.579 1.487 14.231 1.00 32.72 177 CYS A CA 1
ATOM 1388 C C . CYS A 1 177 ? 6.163 1.234 14.786 1.00 32.72 177 CYS A C 1
ATOM 1390 O O . CYS A 1 177 ? 5.519 0.273 14.378 1.00 32.72 177 CYS A O 1
ATOM 1392 N N . GLN A 1 178 ? 5.676 2.056 15.720 1.00 33.84 178 GLN A N 1
ATOM 1393 C CA . GLN A 1 178 ? 4.320 1.946 16.288 1.00 33.84 178 GLN A CA 1
ATOM 1394 C C . GLN A 1 178 ? 3.304 2.784 15.502 1.00 33.84 178 GLN A C 1
ATOM 1396 O O . GLN A 1 178 ? 2.112 2.489 15.529 1.00 33.84 178 GLN A O 1
ATOM 1401 N N . LYS A 1 179 ? 3.790 3.759 14.721 1.00 36.62 179 LYS A N 1
ATOM 1402 C CA . LYS A 1 179 ? 3.004 4.687 13.892 1.00 36.62 179 LYS A CA 1
ATOM 1403 C C . LYS A 1 179 ? 2.215 4.016 12.758 1.00 36.62 179 LYS A C 1
ATOM 1405 O O . LYS A 1 179 ? 1.384 4.669 12.141 1.00 36.62 179 LYS A O 1
ATOM 1410 N N . TYR A 1 180 ? 2.439 2.720 12.521 1.00 41.84 180 TYR A N 1
ATOM 1411 C CA . TYR A 1 180 ? 1.794 1.934 11.461 1.00 41.84 180 TYR A CA 1
ATOM 1412 C C . TYR A 1 180 ? 1.172 0.617 11.918 1.00 41.84 180 TYR A C 1
ATOM 1414 O O . TYR A 1 180 ? 0.624 -0.087 11.088 1.00 41.84 180 TYR A O 1
ATOM 1422 N N . LYS A 1 181 ? 1.138 0.329 13.228 1.00 37.28 181 LYS A N 1
ATOM 1423 C CA . LYS A 1 181 ? 0.194 -0.669 13.778 1.00 37.28 181 LYS A CA 1
ATOM 1424 C C . LYS A 1 181 ? -1.271 -0.180 13.752 1.00 37.28 181 LYS A C 1
ATOM 1426 O O . LYS A 1 181 ? -2.164 -0.825 14.289 1.00 37.28 181 LYS A O 1
ATOM 1431 N N . PHE A 1 182 ? -1.498 0.988 13.152 1.00 37.31 182 PHE A N 1
ATOM 1432 C CA . PHE A 1 182 ? -2.796 1.492 12.709 1.00 37.31 182 PHE A CA 1
ATOM 1433 C C . PHE A 1 182 ? -3.294 0.771 11.440 1.00 37.31 182 PHE A C 1
ATOM 1435 O O . PHE A 1 182 ? -4.424 1.010 11.015 1.00 37.31 182 PHE A O 1
ATOM 1442 N N . VAL A 1 183 ? -2.449 -0.084 10.845 1.00 36.72 183 VAL A N 1
ATOM 1443 C CA . VAL A 1 183 ? -2.711 -0.955 9.690 1.00 36.72 183 VAL A CA 1
ATOM 1444 C C . VAL A 1 183 ? -2.229 -2.364 9.962 1.00 36.72 183 VAL A C 1
ATOM 1446 O O . VAL A 1 183 ? -1.499 -2.577 10.954 1.00 36.72 183 VAL A O 1
#

Organism: NCBI:txid1293975

Foldseek 3Di:
DAAQAFDDQDPQAWCVVQCPPPNLVSVLVRCVVRHQWHWTAHRNAIAIEGLALLQVVQVCVVVVVVVLPDPPPPPPDPPPPPDPDDDDDDPVCVVVPQLVVLQVLLCCLQPPPDQKDDWDFQCAWGDGDPHIDHHRYIYIYRSNNHQQPCVNDPVSNDRDSVVRSPDPQDPPRPDPSSVPVSD